Protein AF-A0A350EYH8-F1 (afdb_monomer_lite)

Radius of gyration: 15.22 Å; chains: 1; bounding box: 38×33×37 Å

Structure (mmCIF, N/CA/C/O backbone):
data_AF-A0A350EYH8-F1
#
_entry.id   AF-A0A350EYH8-F1
#
loop_
_atom_site.group_PDB
_atom_site.id
_atom_site.type_symbol
_atom_site.label_atom_id
_atom_site.label_alt_id
_atom_site.label_comp_id
_atom_site.label_asym_id
_atom_site.label_entity_id
_atom_site.label_seq_id
_atom_site.pdbx_PDB_ins_code
_atom_site.Cartn_x
_atom_site.Cartn_y
_atom_site.Cartn_z
_atom_site.occupancy
_atom_site.B_iso_or_equiv
_atom_site.auth_seq_id
_atom_site.auth_comp_id
_atom_site.auth_asym_id
_atom_site.auth_atom_id
_atom_site.pdbx_PDB_model_num
ATOM 1 N N . MET A 1 1 ? -24.829 2.407 -18.808 1.00 53.03 1 MET A N 1
ATOM 2 C CA . MET A 1 1 ? -23.677 2.873 -18.000 1.00 53.03 1 MET A CA 1
ATOM 3 C C . MET A 1 1 ? -22.672 1.729 -17.931 1.00 53.03 1 MET A C 1
ATOM 5 O O . MET A 1 1 ? -23.095 0.623 -17.621 1.00 53.03 1 MET A O 1
ATOM 9 N N . LYS A 1 2 ? -21.397 1.925 -18.302 1.00 62.88 2 LYS A N 1
ATOM 10 C CA . LYS A 1 2 ? -20.385 0.856 -18.170 1.00 62.88 2 LYS A CA 1
ATOM 11 C C . LYS A 1 2 ? -20.165 0.565 -16.681 1.00 62.88 2 LYS A C 1
ATOM 13 O O . LYS A 1 2 ? -20.020 1.502 -15.900 1.00 62.88 2 LYS A O 1
ATOM 18 N N . LYS A 1 3 ? -20.174 -0.714 -16.296 1.00 73.62 3 LYS A N 1
ATOM 19 C CA . LYS A 1 3 ? -19.851 -1.154 -14.932 1.00 73.62 3 LYS A CA 1
ATOM 20 C C . LYS A 1 3 ? -18.390 -0.780 -14.655 1.00 73.62 3 LYS A C 1
ATOM 22 O O . LYS A 1 3 ? -17.539 -1.069 -15.495 1.00 73.62 3 LYS A O 1
ATOM 27 N N . ARG A 1 4 ? -18.116 -0.091 -13.542 1.00 83.12 4 ARG A N 1
ATOM 28 C CA . ARG A 1 4 ? -16.736 0.191 -13.119 1.00 83.12 4 ARG A CA 1
ATOM 29 C C . ARG A 1 4 ? -16.039 -1.120 -12.760 1.00 83.12 4 ARG A C 1
ATOM 31 O O . ARG A 1 4 ? -16.695 -2.063 -12.308 1.00 83.12 4 ARG A O 1
ATOM 38 N N . SER A 1 5 ? -14.732 -1.164 -12.989 1.00 88.12 5 SER A N 1
ATOM 39 C CA . SER A 1 5 ? -13.876 -2.220 -12.458 1.00 88.12 5 SER A CA 1
ATOM 40 C C . SER A 1 5 ? -13.975 -2.255 -10.927 1.00 88.12 5 SER A C 1
ATOM 42 O O . SER A 1 5 ? -14.352 -1.252 -10.313 1.00 88.12 5 SER A O 1
ATOM 44 N N . PRO A 1 6 ? -13.670 -3.394 -10.285 1.00 94.62 6 PRO A N 1
ATOM 45 C CA . PRO A 1 6 ? -13.456 -3.419 -8.842 1.00 94.62 6 PRO A CA 1
ATOM 46 C C . PRO A 1 6 ? -12.417 -2.363 -8.441 1.00 94.62 6 PRO A C 1
ATOM 48 O O . PRO A 1 6 ? -11.374 -2.280 -9.083 1.00 94.62 6 PRO A O 1
ATOM 51 N N . ALA A 1 7 ? -12.681 -1.590 -7.383 1.00 95.88 7 ALA A N 1
ATOM 52 C CA . ALA A 1 7 ? -11.831 -0.459 -6.986 1.00 95.88 7 ALA A CA 1
ATOM 53 C C . ALA A 1 7 ? -10.363 -0.860 -6.749 1.00 95.88 7 ALA A C 1
ATOM 55 O O . ALA A 1 7 ? -9.450 -0.132 -7.128 1.00 95.88 7 ALA A O 1
ATOM 56 N N . ILE A 1 8 ? -10.128 -2.061 -6.211 1.00 97.00 8 ILE A N 1
ATOM 57 C CA . ILE A 1 8 ? -8.771 -2.586 -6.018 1.00 97.00 8 ILE A CA 1
ATOM 58 C C . ILE A 1 8 ? -8.013 -2.768 -7.340 1.00 97.00 8 ILE A C 1
ATOM 60 O O . ILE A 1 8 ? -6.816 -2.511 -7.404 1.00 97.00 8 ILE A O 1
ATOM 64 N N . ASN A 1 9 ? -8.700 -3.137 -8.424 1.00 97.19 9 ASN A N 1
ATOM 65 C CA . ASN A 1 9 ? -8.063 -3.280 -9.733 1.00 97.19 9 ASN A CA 1
ATOM 66 C C . ASN A 1 9 ? -7.642 -1.919 -10.292 1.00 97.19 9 ASN A C 1
ATOM 68 O O . ASN A 1 9 ? -6.614 -1.833 -10.958 1.00 97.19 9 ASN A O 1
ATOM 72 N N . ASP A 1 10 ? -8.418 -0.869 -10.013 1.00 97.06 10 ASP A N 1
ATOM 73 C CA . ASP A 1 10 ? -8.060 0.492 -10.406 1.00 97.06 10 ASP A CA 1
ATOM 74 C C . ASP A 1 10 ? -6.806 0.953 -9.642 1.00 97.06 10 ASP A C 1
ATOM 76 O O . ASP A 1 10 ? -5.878 1.468 -10.265 1.00 97.06 10 ASP A O 1
ATOM 80 N N . LEU A 1 11 ? -6.716 0.683 -8.333 1.00 98.06 11 LEU A N 1
ATOM 81 C CA . LEU A 1 11 ? -5.531 0.992 -7.520 1.00 98.06 11 LEU A CA 1
ATOM 82 C C . LEU A 1 11 ? -4.277 0.244 -8.004 1.00 98.06 11 LEU A C 1
ATOM 84 O O . LEU A 1 11 ? -3.233 0.859 -8.222 1.00 98.06 11 LEU A O 1
ATOM 88 N N . LEU A 1 12 ? -4.385 -1.066 -8.245 1.00 98.38 12 LEU A N 1
ATOM 89 C CA . LEU A 1 12 ? -3.285 -1.873 -8.786 1.00 98.38 12 LEU A CA 1
ATOM 90 C C . LEU A 1 12 ? -2.822 -1.350 -10.157 1.00 98.38 12 LEU A C 1
ATOM 92 O O . LEU A 1 12 ? -1.623 -1.263 -10.420 1.00 98.38 12 LEU A O 1
ATOM 96 N N . ALA A 1 13 ? -3.760 -0.950 -11.022 1.00 98.12 13 ALA A N 1
ATOM 97 C CA . ALA A 1 13 ? -3.439 -0.373 -12.325 1.00 98.12 13 ALA A CA 1
ATOM 98 C C . ALA A 1 13 ? -2.758 1.001 -12.214 1.00 98.12 13 ALA A C 1
ATOM 100 O O . ALA A 1 13 ? -1.841 1.294 -12.986 1.00 98.12 13 ALA A O 1
ATOM 101 N N . VAL A 1 14 ? -3.182 1.839 -11.261 1.00 98.31 14 VAL A N 1
ATOM 102 C CA . VAL A 1 14 ? -2.528 3.121 -10.964 1.00 98.31 14 VAL A CA 1
ATOM 103 C C . VAL A 1 14 ? -1.095 2.886 -10.496 1.00 98.31 14 VAL A C 1
ATOM 105 O O . VAL A 1 14 ? -0.184 3.465 -11.083 1.00 98.31 14 VAL A O 1
ATOM 108 N N . MET A 1 15 ? -0.871 1.988 -9.535 1.00 98.50 15 MET A N 1
ATOM 109 C CA . MET A 1 15 ? 0.471 1.673 -9.034 1.00 98.50 15 MET A CA 1
ATOM 110 C C . MET A 1 15 ? 1.396 1.155 -10.147 1.00 98.50 15 MET A C 1
ATOM 112 O O . MET A 1 15 ? 2.502 1.665 -10.337 1.00 98.50 15 MET A O 1
ATOM 116 N N . ALA A 1 16 ? 0.920 0.212 -10.966 1.00 98.25 16 ALA A N 1
ATOM 117 C CA . ALA A 1 16 ? 1.681 -0.292 -12.109 1.00 98.25 16 ALA A CA 1
ATOM 118 C C . ALA A 1 16 ? 2.036 0.821 -13.114 1.00 98.25 16 ALA A C 1
ATOM 120 O O . ALA A 1 16 ? 3.129 0.835 -13.685 1.00 98.25 16 ALA A O 1
ATOM 121 N N . ARG A 1 17 ? 1.134 1.789 -13.326 1.00 98.38 17 ARG A N 1
ATOM 122 C CA . ARG A 1 17 ? 1.399 2.956 -14.178 1.00 98.38 17 ARG A CA 1
ATOM 123 C C . ARG A 1 17 ? 2.433 3.891 -13.555 1.00 98.38 17 ARG A C 1
ATOM 125 O O . ARG A 1 17 ? 3.329 4.339 -14.275 1.00 98.38 17 ARG A O 1
ATOM 132 N N . LEU A 1 18 ? 2.318 4.184 -12.261 1.00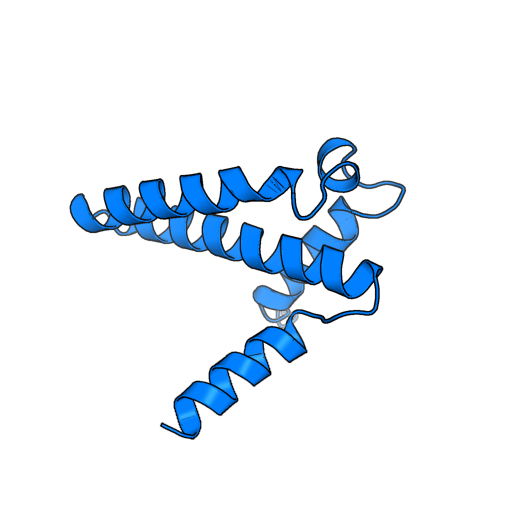 98.44 18 LEU A N 1
ATOM 133 C CA . LEU A 1 18 ? 3.254 5.037 -11.525 1.00 98.44 18 LEU A CA 1
ATOM 134 C C . LEU A 1 18 ? 4.677 4.473 -11.555 1.00 98.44 18 LEU A C 1
ATOM 136 O O . LEU A 1 18 ? 5.621 5.234 -11.742 1.00 98.44 18 LEU A O 1
ATOM 140 N N . ARG A 1 19 ? 4.827 3.146 -11.500 1.00 97.69 19 ARG A N 1
ATOM 141 C CA . ARG A 1 19 ? 6.128 2.464 -11.579 1.00 97.69 19 ARG A CA 1
ATOM 142 C C . ARG A 1 19 ? 6.588 2.071 -12.983 1.00 97.69 19 ARG A C 1
ATOM 144 O O . ARG A 1 19 ? 7.693 1.558 -13.157 1.00 97.69 19 ARG A O 1
ATOM 151 N N . SER A 1 20 ? 5.786 2.347 -14.011 1.00 97.50 20 SER A N 1
ATOM 152 C CA . SER A 1 20 ? 6.188 2.117 -15.404 1.00 97.50 20 SER A CA 1
ATOM 153 C C . SER A 1 20 ? 7.423 2.955 -15.786 1.00 97.50 20 SER A C 1
ATOM 155 O O . SER A 1 20 ? 7.693 3.968 -15.143 1.00 97.50 20 SER A O 1
ATOM 157 N N . PRO A 1 21 ? 8.164 2.624 -16.863 1.00 96.88 21 PRO A N 1
ATOM 158 C CA . PRO A 1 21 ? 9.326 3.413 -17.294 1.00 96.88 21 PRO A CA 1
ATOM 159 C C . PRO A 1 21 ? 9.042 4.905 -17.540 1.00 96.88 21 PRO A C 1
ATOM 161 O O . PRO A 1 21 ? 9.945 5.727 -17.421 1.00 96.88 21 PRO A O 1
ATOM 164 N N . THR A 1 22 ? 7.794 5.251 -17.871 1.00 97.31 22 THR A N 1
ATOM 165 C CA . THR A 1 22 ? 7.310 6.627 -18.090 1.00 97.31 22 THR A CA 1
ATOM 166 C C . THR A 1 22 ? 6.481 7.163 -16.917 1.00 97.31 22 THR A C 1
ATOM 168 O O . THR A 1 22 ? 5.754 8.142 -17.075 1.00 97.31 22 THR A O 1
ATOM 171 N N . GLY A 1 23 ? 6.500 6.466 -15.784 1.00 97.12 23 GLY A N 1
ATOM 172 C CA . GLY A 1 23 ? 5.756 6.806 -14.582 1.00 97.12 23 GLY A CA 1
ATOM 173 C C . GLY A 1 23 ? 6.441 7.878 -13.732 1.00 97.12 23 GLY A C 1
ATOM 174 O O . GLY A 1 23 ? 7.327 8.602 -14.190 1.00 97.12 23 GLY A O 1
ATOM 175 N N . CYS A 1 24 ? 6.012 7.983 -12.481 1.00 97.94 24 CYS A N 1
ATOM 176 C CA . CYS A 1 24 ? 6.544 8.937 -11.520 1.00 97.94 24 CYS A CA 1
ATOM 177 C C . CYS A 1 24 ? 8.005 8.586 -11.166 1.00 97.94 24 CYS A C 1
ATOM 179 O O . CYS A 1 24 ? 8.283 7.442 -10.800 1.00 97.94 24 CYS A O 1
ATOM 181 N N . PRO A 1 25 ? 8.960 9.534 -11.263 1.00 97.75 25 PRO A N 1
ATOM 182 C CA . PRO A 1 25 ? 10.363 9.268 -10.943 1.00 97.75 25 PRO A CA 1
ATOM 183 C C . PRO A 1 25 ? 10.573 8.768 -9.512 1.00 97.75 25 PRO A C 1
ATOM 185 O O . PRO A 1 25 ? 11.278 7.782 -9.323 1.00 97.75 25 PRO A O 1
ATOM 188 N N . TRP A 1 26 ? 9.905 9.395 -8.537 1.00 97.62 26 TRP A N 1
ATOM 189 C CA . TRP A 1 26 ? 10.019 9.010 -7.131 1.00 97.62 26 TRP A CA 1
ATOM 190 C C . TRP A 1 26 ? 9.523 7.583 -6.912 1.00 97.62 26 TRP A C 1
ATOM 192 O O . TRP A 1 26 ? 10.254 6.780 -6.338 1.00 97.62 26 TRP A O 1
ATOM 202 N N . ASP A 1 27 ? 8.346 7.235 -7.451 1.00 97.69 27 ASP A N 1
ATOM 203 C CA . ASP A 1 27 ? 7.781 5.893 -7.296 1.00 97.69 27 ASP A CA 1
ATOM 204 C C . ASP A 1 27 ? 8.704 4.829 -7.874 1.00 97.69 27 ASP A C 1
ATOM 206 O O . ASP A 1 27 ? 8.853 3.775 -7.276 1.00 97.69 27 ASP A O 1
ATOM 210 N N . ARG A 1 28 ? 9.355 5.089 -9.012 1.00 97.31 28 ARG A N 1
ATOM 211 C CA . ARG A 1 28 ? 10.278 4.139 -9.656 1.00 97.31 28 ARG A CA 1
ATOM 212 C C . ARG A 1 28 ? 11.562 3.899 -8.865 1.00 97.31 28 ARG A C 1
ATOM 214 O O . ARG A 1 28 ? 12.132 2.816 -8.973 1.00 97.31 28 ARG A O 1
ATOM 221 N N . GLU A 1 29 ? 12.028 4.898 -8.125 1.00 97.31 29 GLU A N 1
ATOM 222 C CA . GLU A 1 29 ? 13.254 4.819 -7.324 1.00 97.31 29 GLU A CA 1
ATOM 223 C C . GLU A 1 29 ? 13.059 4.035 -6.021 1.00 97.31 29 GLU A C 1
ATOM 225 O O . GLU A 1 29 ? 14.042 3.607 -5.420 1.00 97.31 29 GLU A O 1
ATOM 230 N N . GLN A 1 30 ? 11.810 3.802 -5.603 1.00 98.06 30 GLN A N 1
ATOM 231 C CA . GLN A 1 30 ? 11.528 3.091 -4.360 1.00 98.06 30 GLN A CA 1
ATOM 232 C C . GLN A 1 30 ? 11.844 1.596 -4.445 1.00 98.06 30 GLN A C 1
ATOM 234 O O . GLN A 1 30 ? 11.635 0.949 -5.479 1.00 98.06 30 GLN A O 1
ATOM 239 N N . ASP A 1 31 ? 12.251 1.037 -3.309 1.00 98.00 31 ASP A N 1
ATOM 240 C CA . ASP A 1 31 ? 12.343 -0.394 -3.053 1.00 98.00 31 ASP A CA 1
ATOM 241 C C . ASP A 1 31 ? 11.727 -0.742 -1.683 1.00 98.00 31 ASP A C 1
ATOM 243 O O . ASP A 1 31 ? 11.201 0.110 -0.968 1.00 98.00 31 ASP A O 1
ATOM 247 N N . HIS A 1 32 ? 11.760 -2.019 -1.291 1.00 97.81 32 HIS A N 1
ATOM 248 C CA . HIS A 1 32 ? 11.192 -2.428 -0.001 1.00 97.81 32 HIS A CA 1
ATOM 249 C C . HIS A 1 32 ? 11.883 -1.777 1.205 1.00 97.81 32 HIS A C 1
ATOM 251 O O . HIS A 1 32 ? 11.269 -1.656 2.262 1.00 97.81 32 HIS A O 1
ATOM 257 N N . LEU A 1 33 ? 13.166 -1.429 1.088 1.00 97.62 33 LEU A N 1
ATOM 258 C CA . LEU A 1 33 ? 13.919 -0.814 2.169 1.00 97.62 33 LEU A CA 1
ATOM 259 C C . LEU A 1 33 ? 13.590 0.670 2.268 1.00 97.62 33 LEU A C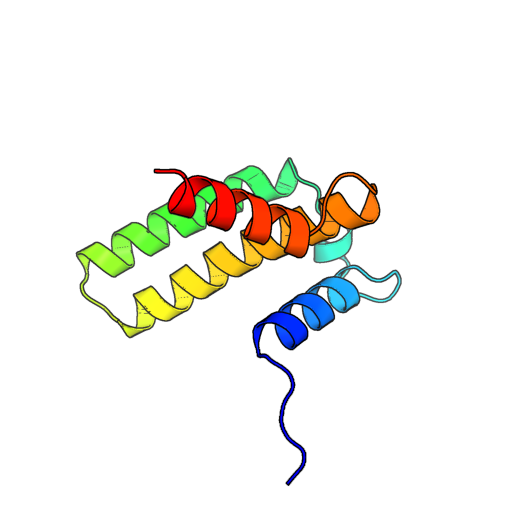 1
ATOM 261 O O . LEU A 1 33 ? 13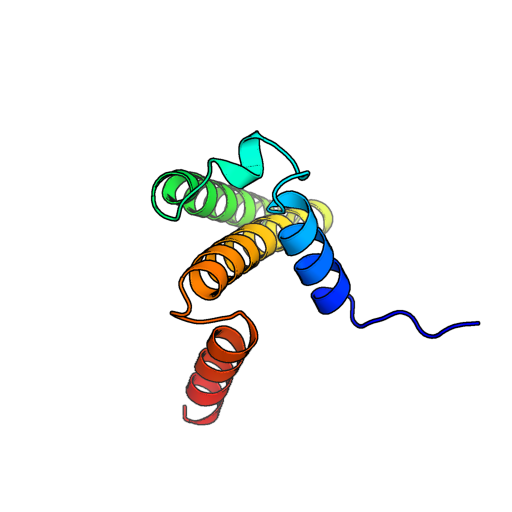.421 1.140 3.389 1.00 97.62 33 LEU A O 1
ATOM 265 N N . THR A 1 34 ? 13.489 1.404 1.161 1.00 96.81 34 THR A N 1
ATOM 266 C CA . THR A 1 34 ? 13.158 2.837 1.204 1.00 96.81 34 THR A CA 1
ATOM 267 C C . THR A 1 34 ? 11.765 3.071 1.784 1.00 96.81 34 THR A C 1
ATOM 269 O O . THR A 1 34 ? 11.598 3.968 2.602 1.00 96.81 34 THR A O 1
ATOM 272 N N . LEU A 1 35 ? 10.807 2.192 1.475 1.00 97.06 35 LEU A N 1
ATOM 273 C CA . LEU A 1 35 ? 9.415 2.302 1.928 1.00 97.06 35 LEU A CA 1
ATOM 274 C C . LEU A 1 35 ? 9.165 1.844 3.370 1.00 97.06 35 LEU A C 1
ATOM 276 O O . LEU A 1 35 ? 8.108 2.117 3.931 1.00 97.06 35 LEU A O 1
ATOM 280 N N . ARG A 1 36 ? 10.121 1.149 4.002 1.00 96.00 36 ARG A N 1
ATOM 281 C CA . ARG A 1 36 ? 9.893 0.490 5.301 1.00 96.00 36 ARG A CA 1
ATOM 282 C C . ARG A 1 36 ? 9.456 1.441 6.417 1.00 96.00 36 ARG A C 1
ATOM 284 O O . ARG A 1 36 ? 8.781 0.996 7.336 1.00 96.00 36 ARG A O 1
ATOM 291 N N . TYR A 1 37 ? 9.911 2.696 6.380 1.00 95.50 37 TYR A N 1
ATOM 292 C CA . TYR A 1 37 ? 9.564 3.684 7.401 1.00 95.50 37 TYR A CA 1
ATOM 293 C C . TYR A 1 37 ? 8.206 4.313 7.133 1.00 95.50 37 TYR A C 1
ATOM 295 O O . TYR A 1 37 ? 7.458 4.460 8.088 1.00 95.50 37 TYR A O 1
ATOM 303 N N . HIS A 1 38 ? 7.847 4.542 5.867 1.00 93.31 38 HIS A N 1
ATOM 304 C CA . HIS A 1 38 ? 6.506 5.002 5.505 1.00 93.31 38 HIS A CA 1
ATOM 305 C C . HIS A 1 38 ? 5.446 4.031 6.018 1.00 93.31 38 HIS A C 1
ATOM 307 O O . HIS A 1 38 ? 4.550 4.428 6.740 1.00 93.31 38 HIS A O 1
ATOM 313 N N . ALA A 1 39 ? 5.638 2.721 5.824 1.00 91.06 39 ALA A N 1
ATOM 314 C CA . ALA A 1 39 ? 4.726 1.719 6.380 1.00 91.06 39 ALA A CA 1
ATOM 315 C C . ALA A 1 39 ? 4.600 1.734 7.920 1.00 91.06 39 ALA A C 1
ATOM 317 O O . ALA A 1 39 ? 3.632 1.196 8.447 1.00 91.06 39 ALA A O 1
ATOM 318 N N . VAL A 1 40 ? 5.578 2.283 8.649 1.00 96.50 40 VAL A N 1
ATOM 319 C CA . VAL A 1 40 ? 5.483 2.470 10.105 1.00 96.50 40 VAL A CA 1
ATOM 320 C C . VAL A 1 40 ? 4.761 3.775 10.435 1.00 96.50 40 VAL A C 1
ATOM 322 O O . VAL A 1 40 ? 3.963 3.778 11.365 1.00 96.50 40 VAL A O 1
ATOM 325 N N . GLU A 1 41 ? 5.031 4.843 9.686 1.00 97.31 41 GLU A N 1
ATOM 326 C CA . GLU A 1 41 ? 4.363 6.147 9.805 1.00 97.31 41 GLU A CA 1
ATOM 327 C C . GLU A 1 41 ? 2.843 5.996 9.640 1.00 97.31 41 GLU A C 1
ATOM 329 O O . GLU A 1 41 ? 2.131 6.282 10.601 1.00 97.31 41 GLU A O 1
ATOM 334 N N . GLU A 1 42 ? 2.370 5.363 8.555 1.00 96.69 42 GLU A N 1
ATOM 335 C CA . GLU A 1 42 ? 0.922 5.166 8.315 1.00 96.69 42 GLU A CA 1
ATOM 336 C C . GLU A 1 42 ? 0.239 4.370 9.444 1.00 96.69 42 GLU A C 1
ATOM 338 O O . GLU A 1 42 ? -0.954 4.490 9.708 1.00 96.69 42 GLU A O 1
ATOM 343 N N . VAL A 1 43 ? 0.978 3.478 10.120 1.00 98.19 43 VAL A N 1
ATOM 344 C CA . VAL A 1 43 ? 0.427 2.711 11.249 1.00 98.19 43 VAL A CA 1
ATOM 345 C C . VAL A 1 43 ? 0.236 3.602 12.470 1.00 98.19 43 VAL A C 1
ATOM 347 O O . VAL A 1 43 ? -0.721 3.392 13.212 1.00 98.19 43 VAL A O 1
ATOM 350 N N . TYR A 1 44 ? 1.133 4.561 12.703 1.00 98.38 44 TYR A N 1
ATOM 351 C CA . TYR A 1 44 ? 0.955 5.536 13.776 1.00 98.38 44 TYR A CA 1
ATOM 352 C C . TYR A 1 44 ? -0.194 6.495 13.465 1.00 98.38 44 TYR A C 1
ATOM 354 O O . TYR A 1 44 ? -1.032 6.699 14.337 1.00 98.38 44 TYR A O 1
ATOM 362 N N . GLU A 1 45 ? -0.295 6.989 12.233 1.00 98.38 45 GLU A N 1
ATOM 363 C CA . GLU A 1 45 ? -1.390 7.873 11.812 1.00 98.38 45 GLU A CA 1
ATOM 364 C C . GLU A 1 45 ? -2.747 7.151 11.888 1.00 98.38 45 GLU A C 1
ATOM 366 O O . GLU A 1 45 ? -3.701 7.663 12.477 1.00 98.38 45 GLU A O 1
ATOM 371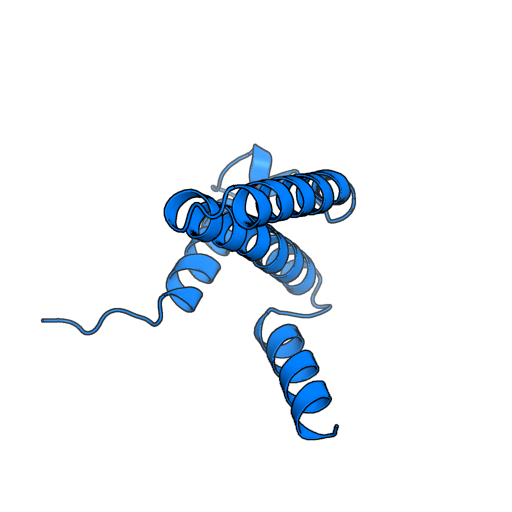 N N . LEU A 1 46 ? -2.808 5.881 11.471 1.00 98.50 46 LEU A N 1
ATOM 372 C CA . LEU A 1 46 ? -3.985 5.032 11.672 1.00 98.50 46 LEU A CA 1
ATOM 373 C C . LEU A 1 46 ? -4.371 4.880 13.154 1.00 98.50 46 LEU A C 1
ATOM 375 O O . LEU A 1 46 ? -5.558 4.856 13.483 1.00 98.50 46 LEU A O 1
ATOM 379 N N . ILE A 1 47 ? -3.396 4.723 14.056 1.00 98.62 47 ILE A N 1
ATOM 380 C CA . ILE A 1 47 ? -3.667 4.637 15.499 1.00 98.62 47 ILE A CA 1
ATOM 381 C C . ILE A 1 47 ? -4.253 5.957 15.999 1.00 98.62 47 ILE A C 1
ATOM 383 O O . ILE A 1 47 ? -5.276 5.930 16.684 1.00 98.62 47 ILE A O 1
ATOM 387 N N . ASP A 1 48 ? -3.656 7.085 15.620 1.00 98.56 48 ASP A N 1
ATOM 388 C CA . ASP A 1 48 ? -4.120 8.413 16.017 1.00 98.56 48 ASP A CA 1
ATOM 389 C C . ASP A 1 48 ? -5.562 8.660 15.534 1.00 98.56 48 ASP A C 1
ATOM 391 O O . ASP A 1 48 ? -6.410 9.097 16.317 1.00 98.56 48 ASP A O 1
ATOM 395 N N . ALA A 1 49 ? -5.889 8.273 14.296 1.00 98.62 49 ALA A N 1
ATOM 396 C CA . ALA A 1 49 ? -7.244 8.350 13.746 1.00 98.62 49 ALA A CA 1
ATOM 397 C C . ALA A 1 49 ? -8.262 7.507 14.543 1.00 98.62 49 ALA A C 1
ATOM 399 O O . ALA A 1 49 ? -9.377 7.956 14.836 1.00 98.62 49 ALA A O 1
ATOM 400 N N . ILE A 1 50 ? -7.876 6.288 14.944 1.00 98.62 50 ILE A N 1
ATOM 401 C CA . ILE A 1 50 ? -8.705 5.410 15.787 1.00 98.62 50 ILE A CA 1
ATOM 402 C C . ILE A 1 50 ? -8.934 6.039 17.165 1.00 98.62 50 ILE A C 1
ATOM 404 O O . ILE A 1 50 ? -10.061 6.023 17.667 1.00 98.62 50 ILE A O 1
ATOM 408 N N . GLU A 1 51 ? -7.885 6.573 17.790 1.00 98.62 51 GLU A N 1
ATOM 409 C CA . GLU A 1 51 ? -7.964 7.193 19.116 1.00 98.62 51 GLU A CA 1
ATOM 410 C C . GLU A 1 51 ? -8.787 8.488 19.102 1.00 98.62 51 GLU A C 1
ATOM 412 O O . GLU A 1 51 ? -9.510 8.770 20.063 1.00 98.62 51 GLU A O 1
ATOM 417 N N . ALA A 1 52 ? -8.738 9.237 18.000 1.00 98.38 52 ALA A N 1
ATOM 418 C CA . ALA A 1 52 ? -9.557 10.422 17.776 1.00 98.38 52 ALA A CA 1
ATOM 419 C C . ALA A 1 52 ? -11.043 10.095 17.537 1.00 98.38 52 ALA A C 1
ATOM 421 O O . ALA A 1 52 ? -11.902 10.953 17.758 1.00 98.38 52 ALA A O 1
ATOM 422 N N . GLY A 1 53 ? -11.362 8.866 17.114 1.00 98.38 53 GLY A N 1
ATOM 423 C CA . GLY A 1 53 ? -12.716 8.482 16.714 1.00 98.38 53 GLY A CA 1
ATOM 424 C C . GLY A 1 53 ? -13.192 9.223 15.462 1.00 98.38 53 GLY A C 1
ATOM 425 O O . GLY A 1 53 ? -14.388 9.494 15.334 1.00 98.38 53 GLY A O 1
ATOM 426 N N . ASP A 1 54 ? -12.259 9.589 14.579 1.00 98.31 54 ASP A N 1
ATOM 427 C CA . ASP A 1 54 ? -12.539 10.292 13.331 1.00 98.31 54 ASP A CA 1
ATOM 428 C C . ASP A 1 54 ? -12.623 9.292 12.170 1.00 98.31 54 ASP A C 1
ATOM 430 O O . ASP A 1 54 ? -11.615 8.791 11.676 1.00 98.31 54 ASP A O 1
ATOM 434 N N . ASP A 1 55 ? -13.846 8.989 11.731 1.00 98.56 55 ASP A N 1
ATOM 435 C CA . ASP A 1 55 ? -14.093 8.051 10.629 1.00 98.56 55 ASP A CA 1
ATOM 436 C C . ASP A 1 55 ? -13.543 8.548 9.278 1.00 98.56 55 ASP A C 1
ATOM 438 O O . ASP A 1 55 ? -13.311 7.733 8.380 1.00 98.56 55 ASP A O 1
ATOM 442 N N . HIS A 1 56 ? -13.377 9.864 9.099 1.00 98.44 56 HIS A N 1
ATOM 443 C CA . HIS A 1 56 ? -12.812 10.419 7.872 1.00 98.44 56 HIS A CA 1
ATOM 444 C C . HIS A 1 56 ? -11.311 10.162 7.827 1.00 98.44 56 HIS A C 1
ATOM 446 O O . HIS A 1 56 ? -10.843 9.547 6.871 1.00 98.44 56 HIS A O 1
ATOM 452 N N . GLU A 1 57 ? -10.597 10.565 8.879 1.00 98.31 57 GLU A N 1
ATOM 453 C CA . GLU A 1 57 ? -9.157 10.317 9.017 1.00 98.31 57 GLU A CA 1
ATOM 454 C C . GLU A 1 57 ? -8.884 8.808 8.944 1.00 98.31 57 GLU A C 1
ATOM 456 O O . GLU A 1 57 ? -8.090 8.345 8.136 1.00 98.31 57 GLU A O 1
ATOM 461 N N . LEU A 1 58 ? -9.667 7.997 9.666 1.00 98.62 58 LEU A N 1
ATOM 462 C CA . LEU A 1 58 ? -9.544 6.538 9.647 1.00 98.62 58 LEU A CA 1
ATOM 463 C C . LEU A 1 58 ? -9.655 5.956 8.229 1.00 98.62 58 LEU A C 1
ATOM 465 O O . LEU A 1 58 ? -8.947 5.010 7.886 1.00 98.62 58 LEU A O 1
ATOM 469 N N . MET A 1 59 ? -10.557 6.483 7.399 1.00 98.62 59 MET A N 1
ATOM 470 C CA . MET A 1 59 ? -10.694 6.039 6.012 1.00 98.62 59 MET A CA 1
ATOM 471 C C . MET A 1 59 ? -9.473 6.419 5.162 1.00 98.62 59 MET A C 1
ATOM 473 O O . MET A 1 59 ? -9.084 5.620 4.305 1.00 98.62 59 MET A O 1
ATOM 477 N N . GLU A 1 60 ? -8.904 7.608 5.371 1.00 98.38 60 GLU A N 1
ATOM 478 C CA . GLU A 1 60 ? -7.705 8.082 4.669 1.00 98.38 60 GLU A CA 1
ATOM 479 C C . GLU A 1 60 ? -6.490 7.222 5.039 1.00 98.38 60 GLU A C 1
ATOM 481 O O . GLU A 1 60 ? -5.915 6.586 4.153 1.00 98.38 60 GLU A O 1
ATOM 486 N N . GLU A 1 61 ? -6.234 7.028 6.332 1.00 98.50 61 GLU A N 1
ATOM 487 C CA . GLU A 1 61 ? -5.083 6.258 6.824 1.00 98.50 61 GLU A CA 1
ATOM 488 C C . GLU A 1 61 ? -5.154 4.765 6.467 1.00 98.50 61 GLU A C 1
ATOM 490 O O . GLU A 1 61 ? -4.159 4.111 6.142 1.00 98.50 61 GLU A O 1
ATOM 495 N N . LEU A 1 62 ? -6.359 4.180 6.449 1.00 98.50 62 LEU A N 1
ATOM 496 C CA . LEU A 1 62 ? -6.548 2.825 5.915 1.00 98.50 62 LEU A CA 1
ATOM 497 C C . LEU A 1 62 ? -6.221 2.747 4.417 1.00 98.50 62 LEU A C 1
ATOM 499 O O . LEU A 1 62 ? -5.784 1.696 3.933 1.00 98.50 62 LEU A O 1
ATOM 503 N N . GLY A 1 63 ? -6.464 3.830 3.679 1.00 98.38 63 GLY A N 1
ATOM 504 C CA . GLY A 1 63 ? -6.102 3.976 2.276 1.00 98.38 63 GLY A CA 1
ATOM 505 C C . GLY A 1 63 ? -4.591 4.029 2.078 1.00 98.38 63 GLY A C 1
ATOM 506 O O . GLY A 1 63 ? -4.075 3.296 1.227 1.00 98.38 63 GLY A O 1
ATOM 507 N N . ASP A 1 64 ? -3.886 4.810 2.889 1.00 98.19 64 ASP A N 1
ATOM 508 C CA . ASP A 1 64 ? -2.434 4.962 2.795 1.00 98.19 64 ASP A CA 1
ATOM 509 C C . ASP A 1 64 ? -1.700 3.697 3.253 1.00 98.19 64 ASP A C 1
ATOM 511 O O . ASP A 1 64 ? -0.819 3.185 2.551 1.00 98.19 64 ASP A O 1
ATOM 515 N N . LEU A 1 65 ? -2.180 3.030 4.304 1.00 97.81 65 LEU A N 1
ATOM 516 C CA . LEU A 1 65 ? -1.668 1.711 4.670 1.00 97.81 65 LEU A CA 1
ATOM 517 C C . LEU A 1 65 ? -1.902 0.668 3.556 1.00 97.81 65 LEU A C 1
ATOM 519 O O . LEU A 1 65 ? -1.031 -0.165 3.269 1.00 97.81 65 LEU A O 1
ATOM 523 N N . LEU A 1 66 ? -3.060 0.706 2.882 1.00 98.31 66 LEU A N 1
ATOM 524 C CA . LEU A 1 66 ? -3.333 -0.157 1.727 1.00 98.31 66 LEU A CA 1
ATOM 525 C C . LEU A 1 66 ? -2.420 0.177 0.537 1.00 98.31 66 LEU A C 1
ATOM 527 O O . LEU A 1 66 ? -1.972 -0.746 -0.156 1.00 98.31 66 LEU A O 1
ATOM 531 N N . LEU A 1 67 ? -2.117 1.457 0.307 1.00 98.12 67 LEU A N 1
ATOM 532 C CA . LEU A 1 67 ? -1.154 1.897 -0.700 1.00 98.12 67 LEU A CA 1
ATOM 533 C C . LEU A 1 67 ? 0.213 1.258 -0.444 1.00 98.12 67 LEU A C 1
ATOM 535 O O . LEU A 1 67 ? 0.772 0.674 -1.376 1.00 98.12 67 LEU A O 1
ATOM 539 N N . GLN A 1 68 ? 0.707 1.268 0.799 1.00 98.00 68 GLN A N 1
ATOM 540 C CA . GLN A 1 68 ? 1.972 0.613 1.153 1.00 98.00 68 GLN A CA 1
ATOM 541 C C . GLN A 1 68 ? 1.946 -0.888 0.807 1.00 98.00 68 GLN A C 1
ATOM 543 O O . GLN A 1 68 ? 2.858 -1.397 0.147 1.00 98.00 68 GLN A O 1
ATOM 548 N N . VAL A 1 69 ? 0.871 -1.612 1.153 1.00 98.19 69 VAL A N 1
ATOM 549 C CA . VAL A 1 69 ? 0.716 -3.041 0.798 1.00 98.19 69 VAL A CA 1
ATOM 550 C C . VAL A 1 69 ? 0.771 -3.251 -0.718 1.00 98.19 69 VAL A C 1
ATOM 552 O O . VAL A 1 69 ? 1.491 -4.133 -1.200 1.00 98.19 69 VAL A O 1
ATOM 555 N N . VAL A 1 70 ? 0.035 -2.442 -1.484 1.00 98.56 70 VAL A N 1
ATOM 556 C CA . VAL A 1 70 ? 0.009 -2.502 -2.952 1.00 98.56 70 VAL A CA 1
ATOM 557 C C . VAL A 1 70 ? 1.385 -2.206 -3.547 1.00 98.56 70 VAL A C 1
ATOM 559 O O . VAL A 1 70 ? 1.813 -2.911 -4.463 1.00 98.56 70 VAL A O 1
ATOM 562 N N . PHE A 1 71 ? 2.113 -1.235 -3.001 1.00 98.44 71 PHE A N 1
ATOM 563 C CA . PHE A 1 71 ? 3.458 -0.880 -3.442 1.00 98.44 71 PHE A CA 1
ATOM 564 C C . PHE A 1 71 ? 4.435 -2.051 -3.252 1.00 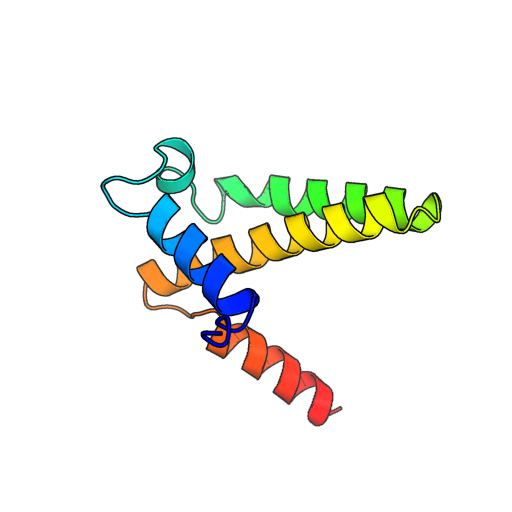98.44 71 PHE A C 1
ATOM 566 O O . PHE A 1 71 ? 5.136 -2.456 -4.186 1.00 98.44 71 PHE A O 1
ATOM 573 N N . HIS A 1 72 ? 4.433 -2.675 -2.071 1.00 98.50 72 HIS A N 1
ATOM 574 C CA . HIS A 1 72 ? 5.247 -3.863 -1.812 1.00 98.50 72 HIS A CA 1
ATOM 575 C C . HIS A 1 72 ? 4.859 -5.046 -2.715 1.00 98.50 72 HIS A C 1
ATOM 577 O O . HIS A 1 72 ? 5.743 -5.773 -3.173 1.00 98.50 72 HIS A O 1
ATOM 583 N N . CYS A 1 73 ? 3.573 -5.225 -3.031 1.00 98.62 73 CYS A N 1
ATOM 584 C CA . CYS A 1 73 ? 3.126 -6.243 -3.986 1.00 98.62 73 CYS A CA 1
ATOM 585 C C . CYS A 1 73 ? 3.604 -5.953 -5.415 1.00 98.62 73 CYS A C 1
ATOM 587 O O . CYS A 1 73 ? 4.049 -6.872 -6.100 1.00 98.62 73 CYS A O 1
ATOM 589 N N . GLN A 1 74 ? 3.569 -4.693 -5.855 1.00 98.62 74 GLN A N 1
ATOM 590 C CA . GLN A 1 74 ? 4.083 -4.277 -7.162 1.00 98.62 74 GLN A CA 1
ATOM 591 C C . GLN A 1 74 ? 5.586 -4.580 -7.284 1.00 98.62 74 GLN A C 1
ATOM 593 O O . GLN A 1 74 ? 6.012 -5.215 -8.247 1.00 98.62 74 GLN A O 1
ATOM 598 N N . LEU A 1 75 ? 6.379 -4.218 -6.272 1.00 98.44 75 LEU A N 1
ATOM 599 C CA . LEU A 1 75 ? 7.811 -4.535 -6.194 1.00 98.44 75 LEU A CA 1
ATOM 600 C C . LEU A 1 75 ? 8.090 -6.049 -6.165 1.00 98.44 75 LEU A C 1
ATOM 602 O O . LEU A 1 75 ? 9.036 -6.530 -6.794 1.00 98.44 75 LEU A O 1
ATOM 606 N N . GLY A 1 76 ? 7.272 -6.815 -5.437 1.00 98.50 76 GLY A N 1
ATOM 607 C CA . GLY A 1 76 ? 7.335 -8.277 -5.420 1.00 98.50 76 GLY A CA 1
ATOM 608 C C . GLY A 1 76 ? 7.068 -8.879 -6.802 1.00 98.50 76 GLY A C 1
ATOM 609 O O . GLY A 1 76 ? 7.800 -9.777 -7.232 1.00 98.50 76 GLY A O 1
ATOM 610 N N . GLY A 1 77 ? 6.076 -8.338 -7.513 1.00 98.31 77 GLY A N 1
ATOM 611 C CA . GLY A 1 77 ? 5.671 -8.773 -8.846 1.00 98.31 77 GLY A CA 1
ATOM 612 C C . GLY A 1 77 ? 6.720 -8.448 -9.907 1.00 98.31 77 GLY A C 1
ATOM 613 O O . GLY A 1 77 ? 7.063 -9.315 -10.708 1.00 98.31 77 GLY A O 1
ATOM 614 N N . GLU A 1 78 ? 7.316 -7.252 -9.854 1.00 97.62 78 GLU A N 1
ATOM 615 C CA . GLU A 1 78 ? 8.447 -6.840 -10.705 1.00 97.62 78 GLU A CA 1
ATOM 616 C C . GLU A 1 78 ? 9.645 -7.799 -10.591 1.00 97.62 78 GLU A C 1
ATOM 618 O O . GLU A 1 78 ? 10.380 -8.008 -11.556 1.00 97.62 78 GLU A O 1
ATOM 623 N N . ARG A 1 79 ? 9.820 -8.427 -9.423 1.00 97.12 79 ARG A N 1
ATOM 624 C CA . ARG A 1 79 ? 10.869 -9.421 -9.152 1.00 97.12 79 ARG A CA 1
ATOM 625 C C . ARG A 1 79 ? 10.439 -10.869 -9.410 1.00 97.12 79 ARG A C 1
ATOM 627 O O . ARG A 1 79 ? 11.257 -11.771 -9.233 1.00 97.12 79 ARG A O 1
ATOM 634 N N . GLY A 1 80 ? 9.177 -11.111 -9.764 1.00 97.94 80 GLY A N 1
ATOM 635 C CA . GLY A 1 80 ? 8.604 -12.453 -9.910 1.00 97.94 80 GLY A CA 1
ATOM 636 C C . GLY A 1 80 ? 8.525 -13.252 -8.601 1.00 97.94 80 GLY A C 1
ATOM 637 O O . GLY A 1 80 ? 8.503 -14.479 -8.643 1.00 97.94 80 GLY A O 1
ATOM 638 N N . ALA A 1 81 ? 8.536 -12.581 -7.444 1.00 98.44 81 ALA A N 1
ATOM 639 C CA . ALA A 1 81 ? 8.557 -13.229 -6.132 1.00 98.44 81 ALA A CA 1
ATOM 640 C C . ALA A 1 81 ? 7.147 -13.524 -5.595 1.00 98.44 81 ALA A C 1
ATOM 642 O O . ALA A 1 81 ? 6.882 -14.638 -5.145 1.00 98.44 81 ALA A O 1
ATOM 643 N N . PHE A 1 82 ? 6.263 -12.526 -5.624 1.00 98.62 82 PHE A N 1
ATOM 644 C CA . PHE A 1 82 ? 4.853 -12.644 -5.252 1.00 98.62 82 PHE A CA 1
ATOM 645 C C . PHE A 1 82 ? 4.049 -11.466 -5.812 1.00 98.62 82 PHE A C 1
ATOM 647 O O . PHE A 1 82 ? 4.628 -10.429 -6.120 1.00 98.62 82 PHE A O 1
ATOM 654 N N . ASP A 1 83 ? 2.727 -11.591 -5.879 1.00 98.31 83 ASP A N 1
ATOM 655 C CA . ASP A 1 83 ? 1.812 -10.503 -6.229 1.00 98.31 83 ASP A CA 1
ATOM 656 C C . ASP A 1 83 ? 0.712 -10.288 -5.169 1.00 98.31 83 ASP A C 1
ATOM 658 O O . ASP A 1 83 ? 0.650 -10.970 -4.140 1.00 98.31 83 ASP A O 1
ATOM 662 N N . PHE A 1 84 ? -0.162 -9.308 -5.418 1.00 98.44 84 PHE A N 1
ATOM 663 C CA . PHE A 1 84 ? -1.273 -8.974 -4.525 1.00 98.44 84 PHE A CA 1
ATOM 664 C C . PHE A 1 84 ? -2.250 -10.144 -4.332 1.00 98.44 84 PHE A C 1
ATOM 666 O O . PHE A 1 84 ? -2.723 -10.380 -3.220 1.00 98.44 84 PHE A O 1
ATOM 673 N N . GLU A 1 85 ? -2.531 -10.905 -5.392 1.00 98.19 85 GLU A N 1
ATOM 674 C CA . GLU A 1 85 ? -3.450 -12.043 -5.345 1.00 98.19 85 GLU A CA 1
ATOM 675 C C . GLU A 1 85 ? -2.908 -13.137 -4.416 1.00 98.19 85 GLU A C 1
ATOM 677 O O . GLU A 1 85 ? -3.640 -13.688 -3.592 1.00 98.19 85 GLU A O 1
ATOM 682 N N . GLN A 1 86 ? -1.609 -13.430 -4.500 1.00 98.56 86 GLN A N 1
ATOM 683 C CA . GLN A 1 86 ? -0.944 -14.389 -3.624 1.00 98.56 86 GLN A CA 1
ATOM 684 C C . GLN A 1 86 ? -0.954 -13.932 -2.162 1.00 98.56 86 GLN A C 1
ATOM 686 O O . GLN A 1 86 ? -1.222 -14.751 -1.279 1.00 98.56 86 GLN A O 1
ATOM 691 N N . VAL A 1 87 ? -0.708 -12.644 -1.894 1.00 98.44 87 VAL A N 1
ATOM 692 C CA . VAL A 1 87 ? -0.779 -12.073 -0.537 1.00 98.44 87 VAL A CA 1
ATOM 693 C C . VAL A 1 87 ? -2.197 -12.187 0.030 1.00 98.44 87 VAL A C 1
ATOM 695 O O . VAL A 1 87 ? -2.372 -12.717 1.131 1.00 98.44 87 VAL A O 1
ATOM 698 N N . ALA A 1 88 ? -3.214 -11.774 -0.732 1.00 98.25 88 ALA A N 1
ATOM 699 C CA . ALA A 1 88 ? -4.616 -11.836 -0.324 1.00 98.25 88 ALA A CA 1
ATOM 700 C C . ALA A 1 88 ? -5.073 -13.280 -0.057 1.00 98.25 88 ALA A C 1
ATOM 702 O O . ALA A 1 88 ? -5.635 -13.575 0.999 1.00 98.25 88 ALA A O 1
ATOM 703 N N . ARG A 1 89 ? -4.756 -14.216 -0.959 1.00 98.38 89 ARG A N 1
ATOM 704 C CA . ARG A 1 89 ? -5.062 -15.643 -0.764 1.00 98.38 89 ARG A CA 1
ATOM 705 C C . ARG A 1 89 ? -4.385 -16.209 0.474 1.00 98.38 89 ARG A C 1
ATOM 707 O O . ARG A 1 89 ? -5.017 -16.953 1.218 1.00 98.38 89 ARG A O 1
ATOM 714 N N . ASN A 1 90 ? -3.123 -15.851 0.716 1.00 98.31 90 ASN A N 1
ATOM 715 C CA . ASN A 1 90 ? -2.382 -16.347 1.870 1.00 98.31 90 ASN A CA 1
ATOM 716 C C . ASN A 1 90 ? -3.056 -15.958 3.193 1.00 98.31 90 ASN A C 1
ATOM 718 O O . ASN A 1 90 ? -3.233 -16.816 4.063 1.00 98.31 90 ASN A O 1
ATOM 722 N N . ILE A 1 91 ? -3.469 -14.693 3.337 1.00 98.06 91 ILE A N 1
ATOM 723 C CA . ILE A 1 91 ? -4.160 -14.249 4.550 1.00 98.06 91 ILE A CA 1
ATOM 724 C C . ILE A 1 91 ? -5.567 -14.850 4.653 1.00 98.06 91 ILE A C 1
ATOM 726 O O . ILE A 1 91 ? -5.940 -15.301 5.736 1.00 98.06 91 ILE A O 1
ATOM 730 N N . THR A 1 92 ? -6.318 -14.954 3.551 1.00 98.44 92 THR A N 1
ATOM 731 C CA . THR A 1 92 ? -7.645 -15.593 3.549 1.00 98.44 92 THR A CA 1
ATOM 732 C C . THR A 1 92 ? -7.567 -17.054 3.986 1.00 98.44 92 THR A C 1
ATOM 734 O O . THR A 1 92 ? -8.257 -17.445 4.926 1.00 98.44 92 THR A O 1
ATOM 737 N N . ASP A 1 93 ? -6.689 -17.852 3.377 1.00 98.31 93 ASP A N 1
ATOM 738 C CA . ASP A 1 93 ? -6.511 -19.262 3.732 1.00 98.31 93 ASP A CA 1
ATOM 739 C C . ASP A 1 93 ? -6.105 -19.424 5.201 1.00 98.31 93 ASP A C 1
ATOM 741 O O . ASP A 1 93 ? -6.586 -20.322 5.893 1.00 98.31 93 ASP A O 1
ATOM 745 N N . LYS A 1 94 ? -5.225 -18.546 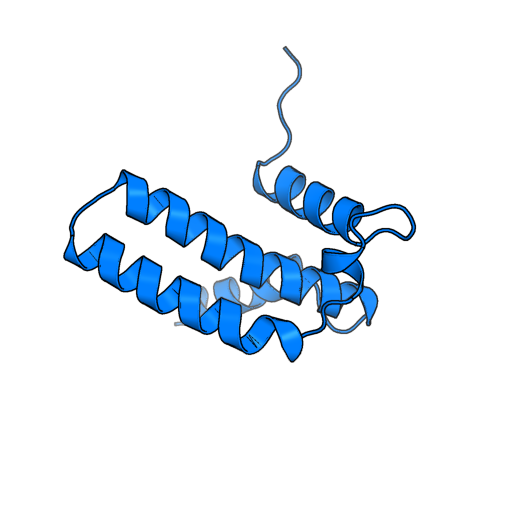5.697 1.00 97.88 94 LYS A N 1
ATOM 746 C CA . LYS A 1 94 ? -4.793 -18.541 7.098 1.00 97.88 94 LYS A CA 1
ATOM 747 C C . LYS A 1 94 ? -5.949 -18.259 8.057 1.00 97.88 94 LYS A C 1
ATOM 749 O O . LYS A 1 94 ? -5.966 -18.849 9.134 1.00 97.88 94 LYS A O 1
ATOM 754 N N . LEU A 1 95 ? -6.871 -17.367 7.698 1.00 97.94 95 LEU A N 1
ATOM 755 C CA . LEU A 1 95 ? -8.035 -17.029 8.519 1.00 97.94 95 LEU A CA 1
ATOM 756 C C . LEU A 1 95 ? -9.112 -18.118 8.474 1.00 97.94 95 LEU A C 1
ATOM 758 O O . LEU A 1 95 ? -9.685 -18.417 9.508 1.00 97.94 95 LEU A O 1
ATOM 762 N N . VAL A 1 96 ? -9.348 -18.749 7.319 1.00 97.75 96 VAL A N 1
ATOM 763 C CA . VAL A 1 96 ? -10.348 -19.828 7.171 1.00 97.75 96 VAL A CA 1
ATOM 764 C C . VAL A 1 96 ? -9.923 -21.121 7.875 1.00 97.75 96 VAL A C 1
ATOM 766 O O . VAL A 1 96 ? -10.765 -21.895 8.316 1.00 97.75 96 VAL A O 1
ATOM 769 N N . ARG A 1 97 ? -8.615 -21.387 7.968 1.00 95.56 97 ARG A N 1
ATOM 770 C CA . ARG A 1 97 ? -8.077 -22.580 8.646 1.00 95.56 97 ARG A CA 1
ATOM 771 C C . ARG A 1 97 ? -8.046 -22.465 10.175 1.00 95.56 97 ARG A C 1
ATOM 773 O O . ARG A 1 97 ? -7.702 -23.454 10.821 1.00 95.56 97 ARG A O 1
ATOM 780 N N . ARG A 1 98 ? -8.291 -21.276 10.725 1.00 78.12 98 ARG A N 1
ATOM 781 C CA . ARG A 1 98 ? -8.293 -20.999 12.166 1.00 78.12 98 ARG A CA 1
ATOM 782 C C . ARG A 1 98 ? -9.702 -21.103 12.721 1.00 78.12 98 ARG A C 1
ATOM 784 O O . ARG A 1 98 ? -9.802 -21.580 13.869 1.00 78.12 98 ARG A O 1
#

pLDDT: mean 96.29, std 6.7, range [53.03, 98.62]

Foldseek 3Di:
DDDDDDVVVVLLVLLCQLCPPPHPPVLVPDDPVNCVVVLVVLVVQCVVCVVVVPPVSNVVSVVSNVNSVSSNQSNCVVVVNHHPVRVVVVVVVVVVVD

Sequence (98 aa):
MKKRSPAINDLLAVMARLRSPTGCPWDREQDHLTLRYHAVEEVYELIDAIEAGDDHELMEELGDLLLQVVFHCQLGGERGAFDFEQVARNITDKLVRR

Secondary structure (DSSP, 8-state):
-PPPPPHHHHHHHHHHHHTSTTS-HHHHH--TTGGGTHHHHHHHHHHHHHHHT-HHHHHHHHHHHHHHHHHHHHHHHHTTS--HHHHHHHHHHHHHT-